Protein AF-A0A0S4JTG1-F1 (afdb_monomer_lite)

Sequence (169 aa):
MLRRAFPLLGKRKQMSGFYVASHPWLAQQGLLKVGFSTDLQRRLRMGNYTTCFTDEWQYEWFHCCRPQEARLLEYTVLAALEKRRIPNRELILIDIKTLRDVVDKAVKLLKLKTTFCNLPQVSSSSQPADATVDPPPKVASVVKKKFELIKEDLAIAVQIILNPTLVQL

Organism: Bodo saltans (NCBI:txid75058)

Structure (mmCIF, N/CA/C/O backbone):
data_AF-A0A0S4JTG1-F1
#
_entry.id   AF-A0A0S4JTG1-F1
#
loop_
_atom_site.group_PDB
_atom_site.id
_atom_site.type_symbol
_atom_site.label_atom_id
_atom_site.label_alt_id
_atom_site.label_comp_id
_atom_site.label_asym_id
_atom_site.label_entity_id
_atom_site.label_seq_id
_atom_site.pdbx_PDB_ins_code
_atom_site.Cartn_x
_atom_site.Cartn_y
_atom_site.Cartn_z
_atom_site.occupancy
_atom_site.B_iso_or_equiv
_atom_site.auth_seq_id
_atom_site.auth_comp_id
_atom_site.auth_asym_id
_atom_site.auth_atom_id
_atom_site.pdbx_PDB_model_num
ATOM 1 N N . MET A 1 1 ? 36.282 11.181 -35.129 1.00 38.59 1 MET A N 1
ATOM 2 C CA . MET A 1 1 ? 35.393 10.112 -34.618 1.00 38.59 1 MET A CA 1
ATOM 3 C C . MET A 1 1 ? 35.711 9.857 -33.148 1.00 38.59 1 MET A C 1
ATOM 5 O O . MET A 1 1 ? 36.665 9.154 -32.848 1.00 38.59 1 MET A O 1
ATOM 9 N N . LEU A 1 2 ? 34.974 10.481 -32.226 1.00 31.47 2 LEU A N 1
ATOM 10 C CA . LEU A 1 2 ? 35.167 10.299 -30.782 1.00 31.47 2 LEU A CA 1
ATOM 11 C C . LEU A 1 2 ? 34.360 9.085 -30.304 1.00 31.47 2 LEU A C 1
ATOM 13 O O . LEU A 1 2 ? 33.140 9.157 -30.173 1.00 31.47 2 LEU A O 1
ATOM 17 N N . ARG A 1 3 ? 35.046 7.968 -30.032 1.00 37.75 3 ARG A N 1
ATOM 18 C CA . ARG A 1 3 ? 34.491 6.863 -29.240 1.00 37.75 3 ARG A CA 1
ATOM 19 C C . ARG A 1 3 ? 34.335 7.364 -27.803 1.00 37.75 3 ARG A C 1
ATOM 21 O O . ARG A 1 3 ? 35.317 7.466 -27.074 1.00 37.75 3 ARG A O 1
ATOM 28 N N . ARG A 1 4 ? 33.113 7.724 -27.406 1.00 33.19 4 ARG A N 1
ATOM 29 C CA . ARG A 1 4 ? 32.791 8.005 -26.002 1.00 33.19 4 ARG A CA 1
ATOM 30 C C . ARG A 1 4 ? 32.916 6.701 -25.217 1.00 33.19 4 ARG A C 1
ATOM 32 O O . ARG A 1 4 ? 32.124 5.782 -25.404 1.00 33.19 4 ARG A O 1
ATOM 39 N N . ALA A 1 5 ? 33.939 6.632 -24.371 1.00 36.06 5 ALA A N 1
ATOM 40 C CA . ALA A 1 5 ? 34.069 5.611 -23.350 1.00 36.06 5 ALA A CA 1
ATOM 41 C C . ALA A 1 5 ? 32.827 5.657 -22.448 1.00 36.06 5 ALA A C 1
ATOM 43 O O . ALA A 1 5 ? 32.524 6.693 -21.854 1.00 36.06 5 ALA A O 1
ATOM 44 N N . PHE A 1 6 ? 32.093 4.547 -22.375 1.00 32.72 6 PHE A N 1
ATOM 45 C CA . PHE A 1 6 ? 31.082 4.356 -21.345 1.00 32.72 6 PHE A CA 1
ATOM 46 C C . PHE A 1 6 ? 31.809 4.264 -20.000 1.00 32.72 6 PHE A C 1
ATOM 48 O O . PHE A 1 6 ? 32.661 3.385 -19.844 1.00 32.72 6 PHE A O 1
ATOM 55 N N . PRO A 1 7 ? 31.520 5.144 -19.027 1.00 35.28 7 PRO A N 1
ATOM 56 C CA . PRO A 1 7 ? 32.056 4.965 -17.694 1.00 35.28 7 PRO A CA 1
ATOM 57 C C . PRO A 1 7 ? 31.485 3.660 -17.137 1.00 35.28 7 PRO A C 1
ATOM 59 O O . PRO A 1 7 ? 30.274 3.430 -17.176 1.00 35.28 7 PRO A O 1
ATOM 62 N N . LEU A 1 8 ? 32.378 2.804 -16.637 1.00 41.62 8 LEU A N 1
ATOM 63 C CA . LEU A 1 8 ? 32.067 1.653 -15.795 1.00 41.62 8 LEU A CA 1
ATOM 64 C C . LEU A 1 8 ? 31.305 2.158 -14.557 1.00 41.62 8 LEU A C 1
ATOM 66 O O . LEU A 1 8 ? 31.891 2.477 -13.526 1.00 41.62 8 LEU A O 1
ATOM 70 N N . LEU A 1 9 ? 29.988 2.310 -14.692 1.00 41.69 9 LEU A N 1
ATOM 71 C CA . LEU A 1 9 ? 29.099 2.749 -13.627 1.00 41.69 9 LEU A CA 1
ATOM 72 C C . LEU A 1 9 ? 29.003 1.631 -12.592 1.00 41.69 9 LEU A C 1
ATOM 74 O O . LEU A 1 9 ? 28.503 0.537 -12.863 1.00 41.69 9 LEU A O 1
ATOM 78 N N . GLY A 1 10 ? 29.536 1.934 -11.410 1.00 35.62 10 GLY A N 1
ATOM 79 C CA . GLY A 1 10 ? 29.558 1.064 -10.248 1.00 35.62 10 GLY A CA 1
ATOM 80 C C . GLY A 1 10 ? 28.187 0.491 -9.891 1.00 35.62 10 GLY A C 1
ATOM 81 O O . GLY A 1 10 ? 27.146 1.034 -10.252 1.00 35.62 10 GLY A O 1
ATOM 82 N N . LYS A 1 11 ? 28.236 -0.645 -9.184 1.00 42.69 11 LYS A N 1
ATOM 83 C CA . LYS A 1 11 ? 27.135 -1.383 -8.537 1.00 42.69 11 LYS A CA 1
ATOM 84 C C . LYS A 1 11 ? 25.799 -0.626 -8.588 1.00 42.69 11 LYS A C 1
ATOM 86 O O . LYS A 1 11 ? 25.609 0.317 -7.820 1.00 42.69 11 LYS A O 1
ATOM 91 N N . ARG A 1 12 ? 24.884 -1.045 -9.479 1.00 48.56 12 ARG A N 1
ATOM 92 C CA . ARG A 1 12 ? 23.502 -0.533 -9.542 1.00 48.56 12 ARG A CA 1
ATOM 93 C C . ARG A 1 12 ? 22.964 -0.442 -8.116 1.00 48.56 12 ARG A C 1
ATOM 95 O O . ARG A 1 12 ? 22.871 -1.460 -7.432 1.00 48.56 12 ARG A O 1
ATOM 102 N N . LYS A 1 13 ? 22.678 0.775 -7.648 1.00 51.34 13 LYS A N 1
ATOM 103 C CA . LYS A 1 13 ? 22.128 1.003 -6.311 1.00 51.34 13 LYS A CA 1
ATOM 104 C C . LYS A 1 13 ? 20.800 0.254 -6.252 1.00 51.34 13 LYS A C 1
ATOM 106 O O . LYS A 1 13 ? 19.866 0.619 -6.955 1.00 51.34 13 LYS A O 1
ATOM 111 N N . GLN A 1 14 ? 20.758 -0.832 -5.488 1.00 57.44 14 GLN A N 1
ATOM 112 C CA . GLN A 1 14 ? 19.572 -1.669 -5.338 1.00 57.44 14 GLN A CA 1
ATOM 113 C C . GLN A 1 14 ? 18.443 -0.791 -4.786 1.00 57.44 14 GLN A C 1
ATOM 115 O O . GLN A 1 14 ? 18.522 -0.297 -3.658 1.00 57.44 14 GLN A O 1
ATOM 120 N N . MET A 1 15 ? 17.434 -0.514 -5.610 1.00 71.38 15 MET A N 1
ATOM 121 C CA . MET A 1 15 ? 16.330 0.358 -5.230 1.00 71.38 15 MET A CA 1
ATOM 122 C C . MET A 1 15 ? 15.251 -0.494 -4.583 1.00 71.38 15 MET A C 1
ATOM 124 O O . MET A 1 15 ? 14.411 -1.073 -5.264 1.00 71.38 15 MET A O 1
ATOM 128 N N . SER A 1 16 ? 15.288 -0.562 -3.254 1.00 86.19 16 SER A N 1
ATOM 129 C CA . SER A 1 16 ? 14.206 -1.172 -2.487 1.00 86.19 16 SER A CA 1
ATOM 130 C C . SER A 1 16 ? 13.030 -0.217 -2.348 1.00 86.19 16 SER A C 1
ATOM 132 O O . SER A 1 16 ? 13.219 0.998 -2.265 1.00 86.19 16 SER A O 1
ATOM 134 N N . GLY A 1 17 ? 11.815 -0.746 -2.320 1.00 90.50 17 GLY A N 1
ATOM 135 C CA . GLY A 1 17 ? 10.629 0.082 -2.156 1.00 90.50 17 GLY A CA 1
ATOM 136 C C . GLY A 1 17 ? 9.332 -0.702 -2.162 1.00 90.50 17 GLY A C 1
ATOM 137 O O . GLY A 1 17 ? 9.285 -1.880 -2.526 1.00 90.50 17 GLY A O 1
ATOM 138 N N . PHE A 1 18 ? 8.304 -0.020 -1.684 1.00 92.75 18 PHE A N 1
ATOM 139 C CA . PHE A 1 18 ? 6.918 -0.451 -1.720 1.00 92.75 18 PHE A CA 1
ATOM 140 C C . PHE A 1 18 ? 6.284 0.053 -3.018 1.00 92.75 18 PHE A C 1
ATOM 142 O O . PHE A 1 18 ? 6.578 1.166 -3.454 1.00 92.75 18 PHE A O 1
ATOM 149 N N . TYR A 1 19 ? 5.433 -0.755 -3.639 1.00 91.69 19 TYR A N 1
ATOM 150 C CA . TYR A 1 19 ? 4.708 -0.386 -4.843 1.00 91.69 19 TYR A CA 1
ATOM 151 C C . TYR A 1 19 ? 3.207 -0.544 -4.678 1.00 91.69 19 TYR A C 1
ATOM 153 O O . TYR A 1 19 ? 2.733 -1.487 -4.043 1.00 91.69 19 TYR A O 1
ATOM 161 N N . VAL A 1 20 ? 2.482 0.349 -5.343 1.00 91.81 20 VAL A N 1
ATOM 162 C CA . VAL A 1 20 ? 1.078 0.164 -5.698 1.00 91.81 20 VAL A CA 1
ATOM 163 C C . VAL A 1 20 ? 1.020 -0.058 -7.200 1.00 91.81 20 VAL A C 1
ATOM 165 O O . VAL A 1 20 ? 1.618 0.692 -7.966 1.00 91.81 20 VAL A O 1
ATOM 168 N N . ALA A 1 21 ? 0.340 -1.117 -7.610 1.00 89.88 21 ALA A N 1
ATOM 169 C CA . ALA A 1 21 ? 0.166 -1.499 -8.995 1.00 89.88 21 ALA A CA 1
ATOM 170 C C . ALA A 1 21 ? -1.326 -1.511 -9.339 1.00 89.88 21 ALA A C 1
ATOM 172 O O . ALA A 1 21 ? -2.135 -2.133 -8.640 1.00 89.88 21 ALA A O 1
ATOM 173 N N . SER A 1 22 ? -1.677 -0.843 -10.432 1.00 89.06 22 SER A N 1
ATOM 174 C CA . SER A 1 22 ? -3.025 -0.820 -10.990 1.00 89.06 22 SER A CA 1
ATOM 175 C C . SER A 1 22 ? -3.011 -1.341 -12.426 1.00 89.06 22 SER A C 1
ATOM 177 O O . SER A 1 22 ? -2.017 -1.237 -13.141 1.00 89.06 22 SER A O 1
ATOM 179 N N . HIS A 1 23 ? -4.129 -1.931 -12.835 1.00 87.81 23 HIS A N 1
ATOM 180 C CA . HIS A 1 23 ? -4.394 -2.357 -14.207 1.00 87.81 23 HIS A CA 1
ATOM 181 C C . HIS A 1 23 ? -5.885 -2.156 -14.484 1.00 87.81 23 HIS A C 1
ATOM 183 O O . HIS A 1 23 ? -6.674 -2.358 -13.552 1.00 87.81 23 HIS A O 1
ATOM 189 N N . PRO A 1 24 ? -6.303 -1.825 -15.720 1.00 87.88 24 PRO A N 1
ATOM 190 C CA . PRO A 1 24 ? -7.707 -1.577 -16.052 1.00 87.88 24 PRO A CA 1
ATOM 191 C C . PRO A 1 24 ? -8.691 -2.629 -15.508 1.00 87.88 24 PRO A C 1
ATOM 193 O O . PRO A 1 24 ? -9.658 -2.272 -14.842 1.00 87.88 24 PRO A O 1
ATOM 196 N N 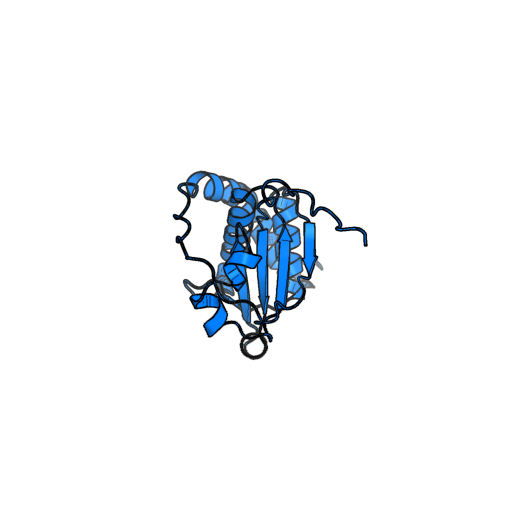. TRP A 1 25 ? -8.405 -3.924 -15.680 1.00 87.19 25 TRP A N 1
ATOM 197 C CA . TRP A 1 25 ? -9.256 -5.011 -15.152 1.00 87.19 25 TRP A CA 1
ATOM 198 C C . TRP A 1 25 ? -9.414 -5.040 -13.619 1.00 87.19 25 TRP A C 1
ATOM 200 O O . TRP A 1 25 ? -10.466 -5.427 -13.124 1.00 87.19 25 TRP A O 1
ATOM 210 N N . LEU A 1 26 ? -8.394 -4.629 -12.855 1.00 88.44 26 LEU A N 1
ATOM 211 C CA . LEU A 1 26 ? -8.441 -4.579 -11.392 1.00 88.44 26 LEU A CA 1
ATOM 212 C C . LEU A 1 26 ? -9.169 -3.315 -10.955 1.00 88.44 26 LEU A C 1
ATOM 214 O O . LEU A 1 26 ? -10.000 -3.368 -10.053 1.00 88.44 26 LEU A O 1
ATOM 218 N N . ALA A 1 27 ? -8.913 -2.201 -11.644 1.00 87.25 2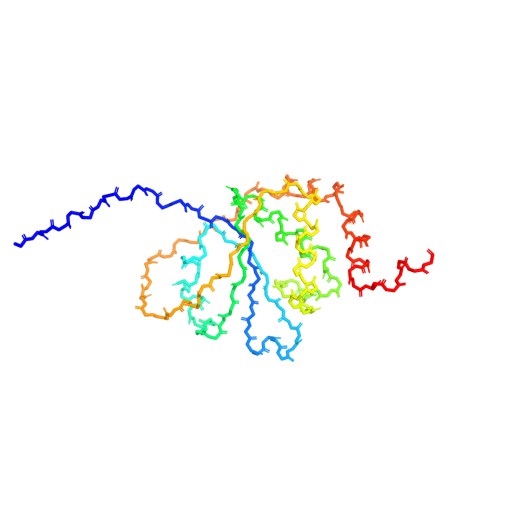7 ALA A N 1
ATOM 219 C CA . ALA A 1 27 ? -9.586 -0.936 -11.400 1.00 87.25 27 ALA A CA 1
ATOM 220 C C . ALA A 1 27 ? -11.106 -1.048 -11.611 1.00 87.25 27 ALA A C 1
ATOM 222 O O . ALA A 1 27 ? -11.863 -0.508 -10.809 1.00 87.25 27 ALA A O 1
ATOM 223 N N . GLN A 1 28 ? -11.563 -1.817 -12.609 1.00 88.38 28 GLN A N 1
ATOM 224 C CA . GLN A 1 28 ? -12.989 -2.131 -12.809 1.00 88.38 28 GLN A CA 1
ATOM 225 C C . GLN A 1 28 ? -13.626 -2.850 -11.610 1.00 88.38 28 GLN A C 1
ATOM 227 O O . GLN A 1 28 ? -14.823 -2.719 -11.379 1.00 88.38 28 GL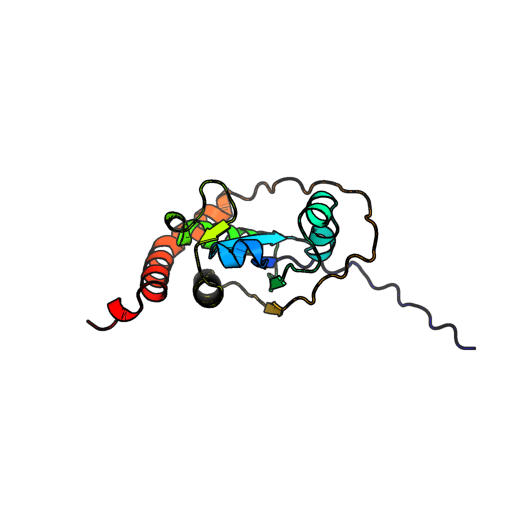N A O 1
ATOM 232 N N . GLN A 1 29 ? -12.829 -3.587 -10.836 1.00 90.94 29 GLN A N 1
ATOM 233 C CA . GLN A 1 29 ? -13.255 -4.267 -9.611 1.00 90.94 29 GLN A CA 1
ATOM 234 C C . GLN A 1 29 ? -12.990 -3.424 -8.350 1.00 90.94 29 GLN A C 1
ATOM 236 O O . GLN A 1 29 ? -13.184 -3.909 -7.239 1.00 90.94 29 GLN A O 1
ATOM 241 N N . GLY A 1 30 ? -12.499 -2.186 -8.494 1.00 92.19 30 GLY A N 1
ATOM 242 C CA . GLY A 1 30 ? -12.081 -1.338 -7.373 1.00 92.19 30 GLY A CA 1
ATOM 243 C C . GLY A 1 30 ? -10.867 -1.877 -6.607 1.00 92.19 30 GLY A C 1
ATOM 244 O O . GLY A 1 30 ? -10.692 -1.557 -5.432 1.00 92.19 30 GLY A O 1
ATOM 245 N N . LEU A 1 31 ? -10.058 -2.734 -7.236 1.00 94.06 31 LEU A N 1
ATOM 246 C CA . LEU A 1 31 ? -8.920 -3.402 -6.615 1.00 94.06 31 LEU A CA 1
ATOM 247 C C . LEU A 1 31 ? -7.595 -2.748 -7.002 1.00 94.06 31 LEU A C 1
ATOM 249 O O . LEU A 1 31 ? -7.357 -2.392 -8.156 1.00 94.06 31 LEU A O 1
ATOM 253 N N . LEU A 1 32 ? -6.683 -2.704 -6.036 1.00 94.06 32 LEU A N 1
ATOM 254 C CA . LEU A 1 32 ? -5.283 -2.345 -6.232 1.00 94.06 32 LEU A CA 1
ATOM 255 C C . LEU A 1 32 ? -4.379 -3.460 -5.724 1.00 94.06 32 LEU A C 1
ATOM 257 O O . LEU A 1 32 ? -4.646 -4.071 -4.685 1.00 94.06 32 LEU A O 1
ATOM 261 N N . LYS A 1 33 ? -3.288 -3.714 -6.451 1.00 93.19 33 LYS A N 1
ATOM 262 C CA . LYS A 1 33 ? -2.222 -4.601 -5.993 1.00 93.19 33 LYS A CA 1
ATOM 263 C C . LYS A 1 33 ? -1.189 -3.791 -5.230 1.00 93.19 33 LYS A C 1
ATOM 265 O O . LYS A 1 33 ? -0.779 -2.728 -5.678 1.00 93.19 33 LYS A O 1
ATOM 270 N N . VAL A 1 34 ? -0.710 -4.327 -4.119 1.00 93.50 34 VAL A N 1
ATOM 271 C CA . VAL A 1 34 ? 0.448 -3.772 -3.414 1.00 93.50 34 VAL A CA 1
ATOM 272 C C . VAL A 1 34 ? 1.581 -4.785 -3.363 1.00 93.50 34 VAL A C 1
ATOM 274 O O . VAL A 1 34 ? 1.380 -5.976 -3.609 1.00 93.50 34 VAL A O 1
ATOM 277 N N . GLY A 1 35 ? 2.783 -4.317 -3.060 1.00 91.56 35 GLY A N 1
ATOM 278 C CA . GLY A 1 35 ? 3.868 -5.200 -2.666 1.00 91.56 35 GLY A CA 1
ATOM 279 C C . GLY A 1 35 ? 5.161 -4.452 -2.378 1.00 91.56 35 GLY A C 1
ATOM 280 O O . GLY A 1 35 ? 5.199 -3.227 -2.427 1.00 91.56 35 GLY A O 1
ATOM 281 N N . PHE A 1 36 ? 6.252 -5.171 -2.131 1.00 90.69 36 PHE A N 1
ATOM 282 C CA . PHE A 1 36 ? 7.598 -4.586 -2.127 1.00 90.69 36 PHE A CA 1
ATOM 283 C C . PHE A 1 36 ? 8.537 -5.285 -3.111 1.00 90.69 36 PHE A C 1
ATOM 285 O O . PHE A 1 36 ? 8.344 -6.450 -3.452 1.00 90.69 36 PHE A O 1
ATOM 292 N N . SER A 1 37 ? 9.582 -4.593 -3.562 1.00 87.56 37 SER A N 1
ATOM 293 C CA . SER A 1 37 ? 10.696 -5.197 -4.304 1.00 87.56 37 SER A CA 1
ATOM 294 C C . SER A 1 37 ? 12.028 -4.590 -3.869 1.00 87.56 37 SER A C 1
ATOM 296 O O . SER A 1 37 ? 12.075 -3.442 -3.432 1.00 87.56 37 SER A O 1
ATOM 298 N N . THR A 1 38 ? 13.111 -5.355 -3.986 1.00 85.69 38 THR A N 1
ATOM 299 C CA . THR A 1 38 ? 14.506 -4.887 -3.852 1.00 85.69 38 THR A CA 1
ATOM 300 C C . THR A 1 38 ? 15.070 -4.378 -5.181 1.00 85.69 38 THR A C 1
ATOM 302 O O . THR A 1 38 ? 16.029 -3.607 -5.189 1.00 85.69 38 THR A O 1
ATOM 305 N N . ASP A 1 39 ? 14.461 -4.800 -6.291 1.00 79.38 39 ASP A N 1
ATOM 306 C CA . ASP A 1 39 ? 14.747 -4.375 -7.658 1.00 79.38 39 ASP A CA 1
ATOM 307 C C . ASP A 1 39 ? 13.447 -4.466 -8.470 1.00 79.38 39 ASP A C 1
ATOM 309 O O . ASP A 1 39 ? 13.051 -5.536 -8.944 1.00 79.38 39 ASP A O 1
ATOM 313 N N . LEU A 1 40 ? 12.710 -3.355 -8.564 1.00 74.00 40 LEU A N 1
ATOM 314 C CA . LEU A 1 40 ? 11.438 -3.356 -9.286 1.00 74.00 40 LEU A CA 1
ATOM 315 C C . LEU A 1 40 ? 11.641 -3.609 -10.781 1.00 74.00 40 LEU A C 1
ATOM 317 O O . LEU A 1 40 ? 10.897 -4.389 -11.358 1.00 74.00 40 LEU A O 1
ATOM 321 N N . GLN A 1 41 ? 12.672 -3.034 -11.403 1.00 73.75 41 GLN A N 1
ATOM 322 C CA . GLN A 1 41 ? 12.907 -3.247 -12.831 1.00 73.75 41 GLN A CA 1
ATOM 323 C C . GLN A 1 41 ? 13.194 -4.712 -13.156 1.00 73.75 41 GLN A C 1
ATOM 325 O O . GLN A 1 41 ? 12.699 -5.228 -14.155 1.00 73.75 41 GLN A O 1
ATOM 330 N N . ARG A 1 42 ? 13.989 -5.400 -12.328 1.00 75.88 42 ARG A N 1
ATOM 331 C CA . ARG A 1 42 ? 14.188 -6.845 -12.474 1.00 75.88 42 ARG A CA 1
ATOM 332 C C . ARG A 1 42 ? 12.875 -7.587 -12.270 1.00 75.88 42 ARG A C 1
ATOM 334 O O . ARG A 1 42 ? 12.564 -8.432 -13.097 1.00 75.88 42 ARG A O 1
ATOM 341 N N . ARG A 1 43 ? 12.098 -7.244 -11.236 1.00 73.44 43 ARG A N 1
ATOM 342 C CA . ARG A 1 43 ? 10.809 -7.890 -10.944 1.00 73.44 43 ARG A CA 1
ATOM 343 C C . ARG A 1 43 ? 9.815 -7.765 -12.100 1.00 73.44 43 ARG A C 1
ATOM 345 O O . ARG A 1 43 ? 9.191 -8.757 -12.442 1.00 73.44 43 ARG A O 1
ATOM 352 N N . LEU A 1 44 ? 9.741 -6.602 -12.748 1.00 70.00 44 LEU A N 1
ATOM 353 C CA . LEU A 1 44 ? 8.889 -6.373 -13.922 1.00 70.00 44 LEU A CA 1
ATOM 354 C C . LEU A 1 44 ? 9.342 -7.154 -15.166 1.00 70.00 44 LEU A C 1
ATOM 356 O O . LEU A 1 44 ? 8.526 -7.443 -16.031 1.00 70.00 44 LEU A O 1
ATOM 360 N N . ARG A 1 45 ? 10.621 -7.542 -15.243 1.00 69.06 45 ARG A N 1
ATOM 361 C CA . ARG A 1 45 ? 11.176 -8.369 -16.329 1.00 69.06 45 ARG A CA 1
ATOM 362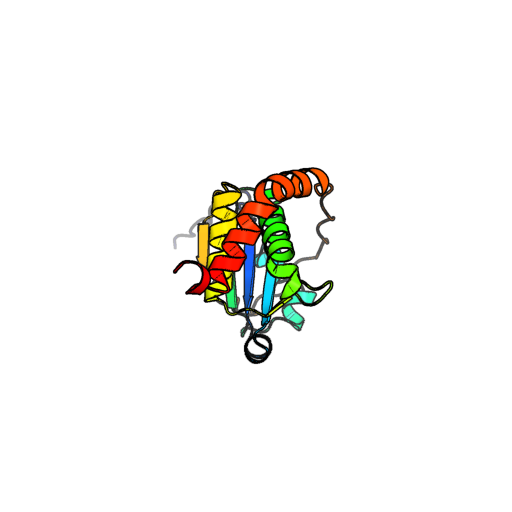 C C . ARG A 1 45 ? 11.153 -9.876 -16.040 1.00 69.06 45 ARG A C 1
ATOM 364 O O . ARG A 1 45 ? 11.596 -10.654 -16.881 1.00 69.06 45 ARG A O 1
ATOM 371 N N . MET A 1 46 ? 10.697 -10.314 -14.863 1.00 67.62 46 MET A N 1
ATOM 372 C CA . MET A 1 46 ? 10.602 -11.746 -14.554 1.00 67.62 46 MET A CA 1
ATOM 373 C C . MET A 1 46 ? 9.469 -12.386 -15.367 1.00 67.62 46 MET A C 1
ATOM 375 O O . MET A 1 46 ? 8.403 -11.798 -15.493 1.00 67.62 46 MET A O 1
ATOM 379 N N . GLY A 1 47 ? 9.667 -13.604 -15.885 1.00 51.44 47 GLY A N 1
ATOM 380 C CA . GLY A 1 47 ? 8.715 -14.269 -16.796 1.00 51.44 47 GLY A CA 1
ATOM 381 C C . GLY A 1 47 ? 7.298 -14.487 -16.236 1.00 51.44 47 GLY A C 1
ATOM 382 O O . GLY A 1 47 ? 6.313 -14.477 -16.971 1.00 51.44 47 GLY A O 1
ATOM 383 N N . ASN A 1 48 ? 7.176 -14.637 -14.917 1.00 56.69 48 ASN A N 1
ATOM 384 C CA . ASN A 1 48 ? 5.889 -14.698 -14.214 1.00 56.69 48 ASN A CA 1
ATOM 385 C C . ASN A 1 48 ? 5.206 -13.324 -14.077 1.00 56.69 48 ASN A C 1
ATOM 387 O O . ASN A 1 48 ? 4.006 -13.265 -13.819 1.00 56.69 48 ASN A O 1
ATOM 391 N N . TYR A 1 49 ? 5.960 -12.233 -14.234 1.00 56.91 49 TYR A N 1
ATOM 392 C CA . TYR A 1 49 ? 5.429 -10.882 -14.362 1.00 56.91 49 TYR A CA 1
ATOM 393 C C . TYR A 1 49 ? 5.157 -10.544 -15.836 1.00 56.91 49 TYR A C 1
ATOM 395 O O . TYR A 1 49 ? 4.077 -10.093 -16.161 1.00 56.91 49 TYR A O 1
ATOM 403 N N . THR A 1 50 ? 6.023 -10.855 -16.790 1.00 52.59 50 THR A N 1
ATOM 404 C CA . THR A 1 50 ? 5.771 -10.471 -18.196 1.00 52.59 50 THR A CA 1
ATOM 405 C C . THR A 1 50 ? 4.580 -11.185 -18.856 1.00 52.59 50 THR A C 1
ATOM 407 O O . THR A 1 50 ? 4.049 -10.689 -19.843 1.00 52.59 50 THR A O 1
ATOM 410 N N . THR A 1 51 ? 4.121 -12.322 -18.320 1.00 52.53 51 THR A N 1
ATOM 411 C CA . THR A 1 51 ? 2.932 -13.049 -18.821 1.00 52.53 51 THR A CA 1
ATOM 412 C C . THR A 1 51 ? 1.602 -12.540 -18.254 1.00 52.53 51 THR A C 1
ATOM 414 O O . THR A 1 51 ? 0.575 -12.659 -18.916 1.00 52.53 51 THR A O 1
ATOM 417 N N . CYS A 1 52 ? 1.612 -11.949 -17.055 1.00 52.31 52 CYS A N 1
ATOM 418 C CA . CYS A 1 52 ? 0.423 -11.396 -16.390 1.00 52.31 52 CYS A CA 1
ATOM 419 C C . CYS A 1 52 ? 0.414 -9.858 -16.361 1.00 52.31 52 CYS A C 1
ATOM 421 O O . CYS A 1 52 ? -0.580 -9.252 -15.953 1.00 52.31 52 CYS A O 1
ATOM 423 N N . PHE A 1 53 ? 1.529 -9.231 -16.742 1.00 60.03 53 PHE A N 1
ATOM 424 C CA . PHE A 1 53 ? 1.743 -7.798 -16.660 1.00 60.03 53 PHE A CA 1
ATOM 425 C C . PHE A 1 53 ? 2.051 -7.210 -18.036 1.00 60.03 53 PHE A C 1
ATOM 427 O O . PHE A 1 53 ? 3.204 -7.053 -18.426 1.00 60.03 53 PHE A O 1
ATOM 434 N N . THR A 1 54 ? 0.971 -6.930 -18.768 1.00 63.81 54 THR A N 1
ATOM 435 C CA . THR A 1 54 ? 0.949 -6.175 -20.027 1.00 63.81 54 THR A CA 1
ATOM 436 C C . THR A 1 54 ? 1.432 -4.733 -19.815 1.00 63.81 54 THR A C 1
ATOM 438 O O . THR A 1 54 ? 1.512 -4.241 -18.686 1.00 63.81 54 THR A O 1
ATOM 441 N N . ASP A 1 55 ? 1.684 -4.012 -20.908 1.00 68.75 55 ASP A N 1
ATOM 442 C CA . ASP A 1 55 ? 2.078 -2.594 -20.877 1.00 68.75 55 ASP A CA 1
ATOM 443 C C . ASP A 1 55 ? 1.005 -1.679 -20.222 1.00 68.75 55 ASP A C 1
ATOM 445 O O . ASP A 1 55 ? 1.259 -0.510 -19.933 1.00 68.75 55 ASP A O 1
ATOM 449 N N . GLU A 1 56 ? -0.196 -2.201 -19.942 1.00 77.50 56 GLU A N 1
ATOM 450 C CA . GLU A 1 56 ? -1.309 -1.482 -19.309 1.00 77.50 56 GLU A CA 1
ATOM 451 C C . GLU A 1 56 ? -1.153 -1.307 -17.788 1.00 77.50 56 GLU A C 1
ATOM 453 O O . GLU A 1 56 ? -1.908 -0.546 -17.174 1.00 77.50 56 GLU A O 1
ATOM 458 N N . TRP A 1 57 ? -0.192 -1.989 -17.156 1.00 81.38 57 TRP A N 1
ATOM 459 C CA . TRP A 1 57 ? 0.062 -1.804 -15.729 1.00 81.38 57 TRP A CA 1
ATOM 460 C C . TRP A 1 57 ? 0.679 -0.438 -15.430 1.00 81.38 57 TRP A C 1
ATOM 462 O O . TRP A 1 57 ? 1.617 0.016 -16.088 1.00 81.38 57 TRP A O 1
ATOM 472 N N . GLN A 1 58 ? 0.190 0.191 -14.367 1.00 84.06 58 GLN A N 1
ATOM 473 C CA . GLN A 1 58 ? 0.726 1.439 -13.835 1.00 84.06 58 GLN A CA 1
ATOM 474 C C . GLN A 1 58 ? 1.274 1.196 -12.432 1.00 84.06 58 GLN A C 1
ATOM 476 O O . GLN A 1 58 ? 0.690 0.443 -11.648 1.00 84.06 58 GLN A O 1
ATOM 481 N N . TYR A 1 59 ? 2.405 1.832 -12.120 1.00 84.50 59 TYR A N 1
ATOM 482 C CA . TYR A 1 59 ? 3.115 1.631 -10.861 1.00 84.50 59 TYR A CA 1
ATOM 483 C C . TYR A 1 59 ? 3.430 2.949 -10.170 1.00 84.50 59 TYR A C 1
ATOM 485 O O . TYR A 1 59 ? 4.084 3.836 -10.722 1.00 84.50 59 TYR A O 1
ATOM 493 N N . GLU A 1 60 ? 3.058 3.004 -8.901 1.00 89.06 60 GLU A N 1
ATOM 494 C CA . GLU A 1 60 ? 3.496 4.024 -7.966 1.00 89.06 60 GLU A CA 1
ATOM 495 C C . GLU A 1 60 ? 4.521 3.435 -7.018 1.00 89.06 60 GLU A C 1
ATOM 497 O O . GLU A 1 60 ? 4.277 2.404 -6.390 1.00 89.06 60 GLU A O 1
ATOM 502 N N . TRP A 1 61 ? 5.677 4.084 -6.921 1.00 88.31 61 TRP A N 1
ATOM 503 C CA . TRP A 1 61 ? 6.817 3.567 -6.185 1.00 88.31 61 TRP A CA 1
ATOM 504 C C . TRP A 1 61 ? 7.180 4.461 -5.010 1.00 88.31 61 TRP A C 1
ATOM 506 O O . TRP A 1 61 ? 7.490 5.639 -5.167 1.00 88.31 61 TRP A O 1
ATOM 516 N N . PHE A 1 62 ? 7.225 3.863 -3.827 1.00 89.56 62 PHE A N 1
ATOM 517 C CA . PHE A 1 62 ? 7.705 4.473 -2.599 1.00 89.56 62 PHE A CA 1
ATOM 518 C C . PHE A 1 62 ? 9.082 3.891 -2.309 1.00 89.56 62 PHE A C 1
ATOM 520 O O . PHE A 1 62 ? 9.222 2.817 -1.716 1.00 89.56 62 PHE A O 1
ATOM 527 N N . HIS A 1 63 ? 10.121 4.586 -2.768 1.00 89.38 63 HIS A N 1
ATOM 528 C CA . HIS A 1 63 ? 11.496 4.168 -2.545 1.00 89.38 63 HIS A CA 1
ATOM 529 C C . HIS A 1 63 ? 11.817 4.207 -1.053 1.00 89.38 63 HIS A C 1
ATOM 531 O O . HIS A 1 63 ? 11.613 5.235 -0.415 1.00 89.38 63 HIS A O 1
ATOM 537 N N . CYS A 1 64 ? 12.359 3.117 -0.513 1.00 86.94 64 CYS A N 1
ATOM 538 C CA . CYS A 1 64 ? 12.840 3.031 0.861 1.00 86.94 64 CYS A CA 1
ATOM 539 C C . CYS A 1 64 ? 14.362 2.879 0.876 1.00 86.94 64 CYS A C 1
ATOM 541 O O . CYS A 1 64 ? 14.950 2.241 -0.001 1.00 86.94 64 CYS A O 1
ATOM 543 N N . CYS A 1 65 ? 15.010 3.403 1.917 1.00 85.06 65 CYS A N 1
ATOM 544 C CA . CYS A 1 65 ? 16.458 3.285 2.061 1.00 85.06 65 CYS A CA 1
ATOM 545 C C . CYS A 1 65 ? 16.906 1.830 2.257 1.00 85.06 65 CYS A C 1
ATOM 547 O O . CYS A 1 65 ? 18.026 1.483 1.878 1.00 85.06 65 CYS A O 1
ATOM 549 N N . ARG A 1 66 ? 16.062 0.989 2.871 1.00 85.25 66 ARG A N 1
ATOM 550 C CA . ARG A 1 66 ? 16.384 -0.411 3.180 1.00 85.25 66 ARG A CA 1
ATOM 551 C C . ARG A 1 66 ? 15.270 -1.377 2.746 1.00 85.25 66 ARG A C 1
ATOM 553 O O . ARG A 1 66 ? 14.094 -1.062 2.934 1.00 85.25 66 ARG A O 1
ATOM 560 N N . PRO A 1 67 ? 15.600 -2.598 2.275 1.00 86.88 67 PRO A N 1
ATOM 561 C CA . PRO A 1 67 ? 14.615 -3.644 1.973 1.00 86.88 67 PRO A CA 1
ATOM 562 C C . PRO A 1 67 ? 13.637 -3.927 3.118 1.00 86.88 67 PRO A C 1
ATOM 564 O O . PRO A 1 67 ? 12.452 -4.167 2.903 1.00 86.88 67 PRO A O 1
ATOM 567 N N . GLN A 1 68 ? 14.134 -3.890 4.356 1.00 88.12 68 GLN A N 1
ATOM 568 C CA . GLN A 1 68 ? 13.340 -4.168 5.550 1.00 88.12 68 GLN A CA 1
ATOM 569 C C . GLN A 1 68 ? 12.286 -3.087 5.807 1.00 88.12 68 GLN A C 1
ATOM 571 O O . GLN A 1 68 ? 11.236 -3.398 6.356 1.00 88.12 68 GLN A O 1
ATOM 576 N N . GLU A 1 69 ? 12.551 -1.841 5.412 1.00 90.06 69 GLU A N 1
ATOM 577 C CA . GLU A 1 69 ? 11.595 -0.735 5.527 1.00 90.06 69 GLU A CA 1
ATOM 578 C C . GLU A 1 69 ? 10.476 -0.880 4.497 1.00 90.06 69 GLU A C 1
ATOM 580 O O . GLU A 1 69 ? 9.312 -0.736 4.851 1.00 90.06 69 GLU A O 1
ATOM 585 N N . ALA A 1 70 ? 10.817 -1.262 3.262 1.00 91.25 70 ALA A N 1
ATOM 586 C CA . ALA A 1 70 ? 9.836 -1.539 2.215 1.00 91.25 70 ALA A CA 1
ATOM 587 C C . ALA A 1 70 ? 8.911 -2.707 2.592 1.00 91.25 70 ALA A C 1
ATOM 589 O O . ALA A 1 70 ? 7.692 -2.610 2.468 1.00 91.25 70 ALA A O 1
ATOM 590 N N . ARG A 1 71 ? 9.486 -3.790 3.133 1.00 90.56 71 ARG A N 1
ATOM 591 C CA . ARG A 1 71 ? 8.720 -4.936 3.642 1.00 90.56 71 ARG A CA 1
ATOM 592 C C . ARG A 1 71 ? 7.871 -4.580 4.863 1.00 90.56 71 ARG A C 1
ATOM 594 O O . ARG A 1 71 ? 6.762 -5.083 5.004 1.00 90.56 71 ARG A O 1
ATOM 601 N N . LEU A 1 72 ? 8.392 -3.743 5.763 1.00 91.81 72 LEU A N 1
ATOM 602 C CA . LEU A 1 72 ? 7.628 -3.248 6.907 1.00 91.81 72 LEU A CA 1
ATOM 603 C C . LEU A 1 72 ? 6.427 -2.430 6.432 1.00 91.81 72 LEU A C 1
ATOM 605 O O . LEU A 1 72 ? 5.326 -2.680 6.900 1.00 91.81 72 LEU A O 1
ATOM 609 N N . LEU A 1 73 ? 6.622 -1.528 5.469 1.00 93.94 73 LEU A N 1
ATOM 610 C CA . LEU A 1 73 ? 5.547 -0.718 4.903 1.00 93.94 73 LEU A CA 1
ATOM 611 C C . LEU A 1 73 ? 4.473 -1.580 4.221 1.00 93.94 73 LEU A C 1
ATOM 613 O O . LEU A 1 73 ? 3.295 -1.398 4.509 1.00 93.94 73 LEU A O 1
ATOM 617 N N . GLU A 1 74 ? 4.864 -2.565 3.403 1.00 94.56 74 GLU A N 1
ATOM 618 C CA . GLU A 1 74 ? 3.930 -3.539 2.813 1.00 94.56 74 GLU A CA 1
ATOM 619 C C . GLU A 1 74 ? 3.108 -4.259 3.892 1.00 94.56 74 GLU A C 1
ATOM 621 O O . GLU A 1 74 ? 1.878 -4.257 3.837 1.00 94.56 74 GLU A O 1
ATOM 626 N N . TYR A 1 75 ? 3.775 -4.838 4.897 1.00 92.31 75 TYR A N 1
ATOM 627 C CA . TYR A 1 75 ? 3.107 -5.542 5.993 1.00 92.31 75 TYR A CA 1
ATOM 628 C C . TYR A 1 75 ? 2.133 -4.628 6.744 1.00 92.31 75 TYR A C 1
ATOM 630 O O . TYR A 1 75 ? 0.999 -5.015 7.013 1.00 92.31 75 TYR A O 1
ATOM 638 N N . THR A 1 76 ? 2.565 -3.406 7.053 1.00 92.19 76 THR A N 1
ATOM 639 C CA . THR A 1 76 ? 1.766 -2.409 7.764 1.00 92.19 76 THR A CA 1
ATOM 640 C C . THR A 1 76 ? 0.514 -2.020 6.982 1.00 92.19 76 THR A C 1
ATOM 642 O O . THR A 1 76 ? -0.569 -2.013 7.560 1.00 92.19 76 THR A O 1
ATOM 645 N N . VAL A 1 77 ? 0.626 -1.757 5.677 1.00 94.56 77 VAL A N 1
ATOM 646 C CA . VAL A 1 77 ? -0.523 -1.415 4.820 1.00 94.56 77 VAL A CA 1
ATOM 647 C C . VAL A 1 77 ? -1.499 -2.589 4.717 1.00 94.56 77 VAL A C 1
ATOM 649 O O . VAL A 1 77 ? -2.703 -2.408 4.888 1.00 94.56 77 VAL A O 1
ATOM 652 N N . LEU A 1 78 ? -0.988 -3.804 4.493 1.00 94.12 78 LEU A N 1
ATOM 653 C CA . LEU A 1 78 ? -1.811 -5.010 4.389 1.00 94.12 78 LEU A CA 1
ATOM 654 C C . LEU A 1 78 ? -2.564 -5.335 5.683 1.00 94.12 78 LEU A C 1
ATOM 656 O O . LEU A 1 78 ? -3.697 -5.808 5.615 1.00 94.12 78 LEU A O 1
ATOM 660 N N . ALA A 1 79 ? -1.939 -5.109 6.839 1.00 89.88 79 ALA A N 1
ATOM 661 C CA . ALA A 1 79 ? -2.568 -5.316 8.137 1.00 89.88 79 ALA A CA 1
ATOM 662 C C . ALA A 1 79 ? -3.596 -4.218 8.450 1.00 89.88 79 ALA A C 1
ATOM 664 O O . ALA A 1 79 ? -4.698 -4.508 8.900 1.00 89.88 79 ALA A O 1
ATOM 665 N N . ALA A 1 80 ? -3.278 -2.956 8.153 1.00 92.25 80 ALA A N 1
ATOM 666 C CA . ALA A 1 80 ? -4.182 -1.837 8.409 1.00 92.25 80 ALA A CA 1
ATOM 667 C C . ALA A 1 80 ? -5.460 -1.884 7.552 1.00 92.25 80 ALA A C 1
ATOM 669 O O . ALA A 1 80 ? -6.511 -1.401 7.968 1.00 92.25 80 ALA A O 1
ATOM 670 N N . LEU A 1 81 ? -5.377 -2.486 6.364 1.00 94.06 81 LEU A N 1
ATOM 671 C CA . LEU A 1 81 ? -6.487 -2.630 5.422 1.00 94.06 81 LEU A CA 1
ATOM 672 C C . LEU A 1 81 ? -7.031 -4.064 5.358 1.00 94.06 81 LEU A C 1
ATOM 674 O O . LEU A 1 81 ? -7.677 -4.421 4.376 1.00 94.06 81 LEU A O 1
ATOM 678 N N . GLU A 1 82 ? -6.823 -4.878 6.397 1.00 93.38 82 GLU A N 1
ATOM 679 C CA . GLU A 1 82 ? -7.232 -6.291 6.430 1.00 93.38 82 GLU A CA 1
ATOM 680 C C . GLU A 1 82 ? -8.712 -6.494 6.063 1.00 93.38 82 GLU A C 1
ATOM 682 O O . GLU A 1 82 ? -9.030 -7.350 5.242 1.00 93.38 82 GLU A O 1
ATOM 687 N N . LYS A 1 83 ? -9.616 -5.641 6.567 1.00 92.94 83 LYS A N 1
ATOM 688 C CA . LYS A 1 83 ? -11.061 -5.710 6.265 1.00 92.94 83 LYS A CA 1
ATOM 689 C C . LYS A 1 83 ? -11.420 -5.426 4.799 1.00 92.94 83 LYS A C 1
ATOM 691 O O . LYS A 1 83 ? -12.517 -5.758 4.369 1.00 92.94 83 LYS A O 1
ATOM 696 N N . ARG A 1 84 ? -10.526 -4.779 4.047 1.00 93.56 84 ARG A N 1
ATOM 697 C CA . ARG A 1 84 ? -10.681 -4.466 2.613 1.00 93.56 84 ARG A CA 1
ATOM 698 C C . ARG A 1 84 ? -9.789 -5.342 1.735 1.00 93.56 84 ARG A C 1
ATOM 700 O O . ARG A 1 84 ? -9.797 -5.206 0.515 1.00 93.56 84 ARG A O 1
ATOM 707 N N . ARG A 1 85 ? -8.981 -6.210 2.338 1.00 94.69 85 ARG A N 1
ATOM 708 C CA . ARG A 1 85 ? -8.000 -7.041 1.655 1.00 94.69 85 ARG A CA 1
ATOM 709 C C . ARG A 1 85 ? -8.651 -8.341 1.196 1.00 94.69 85 ARG A C 1
ATOM 711 O O . ARG A 1 85 ? -9.377 -8.979 1.951 1.00 94.69 85 ARG A O 1
ATOM 718 N N . ILE A 1 86 ? -8.322 -8.788 -0.013 1.00 91.94 86 ILE A N 1
ATOM 719 C CA . ILE A 1 86 ? -8.668 -10.146 -0.442 1.00 91.94 86 ILE A CA 1
ATOM 720 C C . ILE A 1 86 ? -7.840 -11.145 0.390 1.00 91.94 86 ILE A C 1
ATOM 722 O O . ILE A 1 86 ? -6.604 -11.049 0.383 1.00 91.94 86 ILE A O 1
ATOM 726 N N . PRO A 1 87 ? -8.469 -12.109 1.094 1.00 88.25 87 PRO A N 1
ATOM 727 C CA . PRO A 1 87 ? -7.764 -13.025 1.986 1.00 88.25 87 PRO A CA 1
ATOM 728 C C . PRO A 1 87 ? -6.568 -13.705 1.314 1.00 88.25 87 PRO A C 1
ATOM 730 O O . PRO A 1 87 ? -6.669 -14.217 0.199 1.00 88.25 87 PRO A O 1
ATOM 733 N N . ASN A 1 88 ? -5.419 -13.704 1.997 1.00 84.56 88 ASN A N 1
ATOM 734 C CA . ASN A 1 88 ? -4.155 -14.293 1.529 1.00 84.56 88 ASN A CA 1
ATOM 735 C C . ASN A 1 88 ? -3.594 -13.721 0.211 1.00 84.56 88 ASN A C 1
ATOM 737 O O . ASN A 1 88 ? -2.671 -14.294 -0.367 1.00 84.56 88 ASN A O 1
ATOM 741 N N . ARG A 1 89 ? -4.107 -12.585 -0.277 1.00 87.81 89 ARG A N 1
ATOM 742 C CA . ARG A 1 89 ? -3.613 -11.911 -1.488 1.00 87.81 89 ARG A CA 1
ATOM 743 C C . ARG A 1 89 ? -3.059 -10.536 -1.160 1.00 87.81 89 ARG A C 1
ATOM 745 O O . ARG A 1 89 ? -3.377 -9.955 -0.132 1.00 87.81 89 ARG A O 1
ATOM 752 N N . GLU A 1 90 ? -2.229 -9.997 -2.036 1.00 92.25 90 GLU A N 1
ATOM 753 C CA . GLU A 1 90 ? -1.720 -8.622 -1.941 1.00 92.25 90 GLU A CA 1
ATOM 754 C C . GLU A 1 90 ? -2.640 -7.664 -2.725 1.00 92.25 90 GLU A C 1
ATOM 756 O O . GLU A 1 90 ? -2.169 -6.848 -3.513 1.00 92.25 90 GLU A O 1
ATOM 761 N N . LEU A 1 91 ? -3.958 -7.843 -2.579 1.00 93.62 91 LEU A N 1
ATOM 762 C CA . LEU A 1 91 ? -5.006 -7.108 -3.291 1.00 93.62 91 LEU A CA 1
ATOM 763 C C . LEU A 1 91 ? -5.936 -6.436 -2.283 1.00 93.62 91 LEU A C 1
ATOM 765 O O . LEU A 1 91 ? -6.356 -7.081 -1.318 1.00 93.62 91 LEU A O 1
ATOM 769 N N . ILE A 1 92 ? -6.257 -5.166 -2.515 1.00 95.62 92 ILE A N 1
ATOM 770 C CA . ILE A 1 92 ? -7.038 -4.331 -1.599 1.00 95.62 92 ILE A CA 1
ATOM 771 C C . ILE A 1 92 ? -8.164 -3.639 -2.369 1.00 95.62 92 ILE A C 1
ATOM 773 O O . ILE A 1 92 ? -7.910 -3.045 -3.413 1.00 95.62 92 ILE A O 1
ATOM 777 N N . LEU A 1 93 ? -9.387 -3.707 -1.839 1.00 96.12 93 LEU A N 1
ATOM 778 C CA . LEU A 1 93 ? -10.578 -3.026 -2.349 1.00 96.12 93 LEU A CA 1
ATOM 779 C C . LEU A 1 93 ? -10.617 -1.573 -1.851 1.00 96.12 93 LEU A C 1
ATOM 781 O O . LEU A 1 93 ? -11.144 -1.272 -0.771 1.00 96.12 93 LEU A O 1
ATOM 785 N N . ILE A 1 94 ? -9.982 -0.684 -2.608 1.00 94.56 94 ILE A N 1
ATOM 786 C CA . ILE A 1 94 ? -9.760 0.719 -2.253 1.00 94.56 94 ILE A CA 1
ATOM 787 C C . ILE A 1 94 ? -9.373 1.514 -3.507 1.00 94.56 94 ILE A C 1
ATOM 789 O O . ILE A 1 94 ? -8.721 0.980 -4.404 1.00 94.56 94 ILE A O 1
ATOM 793 N N . ASP A 1 95 ? -9.742 2.791 -3.574 1.00 92.62 95 ASP A N 1
ATOM 794 C CA . ASP A 1 95 ? -9.248 3.679 -4.623 1.00 92.62 95 ASP A CA 1
ATOM 795 C C . ASP A 1 95 ? -7.811 4.150 -4.343 1.00 92.62 95 ASP A C 1
ATOM 797 O O . ASP A 1 95 ? -7.288 4.081 -3.225 1.00 92.62 95 ASP A O 1
ATOM 801 N N . ILE A 1 96 ? -7.155 4.647 -5.391 1.00 91.00 96 ILE A N 1
ATOM 802 C CA . ILE A 1 96 ? -5.735 4.999 -5.338 1.00 91.00 96 ILE A CA 1
ATOM 803 C C . ILE A 1 96 ? -5.449 6.177 -4.408 1.00 91.00 96 ILE A C 1
ATOM 805 O O . ILE A 1 96 ? -4.412 6.197 -3.748 1.00 91.00 96 ILE A O 1
ATOM 809 N N . LYS A 1 97 ? -6.366 7.146 -4.316 1.00 91.94 97 LYS A N 1
ATOM 810 C CA . LYS A 1 97 ? -6.171 8.341 -3.494 1.00 91.94 97 LYS A CA 1
ATOM 811 C C . LYS A 1 97 ? -6.206 7.958 -2.020 1.00 91.94 97 LYS A C 1
ATOM 813 O O . LYS A 1 97 ? -5.268 8.266 -1.291 1.00 91.94 97 LYS A O 1
ATOM 818 N N . THR A 1 98 ? -7.228 7.218 -1.607 1.00 93.31 98 THR A N 1
ATOM 819 C CA . THR A 1 98 ? -7.349 6.757 -0.224 1.00 93.31 98 THR A CA 1
ATOM 820 C C . THR A 1 98 ? -6.210 5.810 0.155 1.00 93.31 98 THR A C 1
ATOM 822 O O . THR A 1 98 ? -5.679 5.912 1.260 1.00 93.31 98 THR A O 1
ATOM 825 N N . LEU A 1 99 ? -5.756 4.933 -0.749 1.00 94.12 99 LEU A N 1
ATOM 826 C CA . LEU A 1 99 ? -4.583 4.098 -0.473 1.00 94.12 99 LEU A CA 1
ATOM 827 C C . LEU A 1 99 ? -3.311 4.932 -0.267 1.00 94.12 99 LEU A C 1
ATOM 829 O O . LEU A 1 99 ? -2.563 4.651 0.670 1.00 94.12 99 LEU A O 1
ATOM 833 N N . ARG A 1 100 ? -3.072 5.964 -1.087 1.00 93.44 100 ARG A N 1
ATOM 834 C CA . ARG A 1 100 ? -1.938 6.887 -0.901 1.00 93.44 100 ARG A CA 1
ATOM 835 C C . ARG A 1 100 ? -1.984 7.566 0.466 1.00 93.44 100 ARG A C 1
ATOM 837 O O . ARG A 1 100 ? -0.969 7.565 1.154 1.00 93.44 100 ARG A O 1
ATOM 844 N N . ASP A 1 101 ? -3.148 8.051 0.897 1.00 93.94 101 ASP A N 1
ATOM 845 C CA . ASP A 1 101 ? -3.302 8.686 2.214 1.00 93.94 101 ASP A CA 1
ATOM 846 C C . ASP A 1 101 ? -2.939 7.720 3.358 1.00 93.94 101 ASP A C 1
ATOM 848 O O . ASP A 1 101 ? -2.252 8.094 4.317 1.00 93.94 101 ASP A O 1
ATOM 852 N N . VAL A 1 102 ? -3.341 6.448 3.243 1.00 94.44 102 VAL A N 1
ATOM 853 C CA . VAL A 1 102 ? -2.974 5.396 4.206 1.00 94.44 102 VAL A CA 1
ATOM 854 C C . VAL A 1 102 ? -1.470 5.121 4.188 1.00 94.44 102 VAL A C 1
ATOM 856 O O . VAL A 1 102 ? -0.855 5.026 5.252 1.00 94.44 102 VAL A O 1
ATOM 859 N N . VAL A 1 103 ? -0.862 5.012 3.004 1.00 94.75 103 VAL A N 1
ATOM 860 C CA . VAL A 1 103 ? 0.584 4.788 2.848 1.00 94.75 103 VAL A CA 1
ATOM 861 C C . VAL A 1 103 ? 1.374 5.950 3.449 1.00 94.75 103 VAL A C 1
ATOM 863 O O . VAL A 1 103 ? 2.279 5.718 4.251 1.00 94.75 103 VAL A O 1
ATOM 866 N N . ASP A 1 104 ? 0.998 7.192 3.152 1.00 93.94 104 ASP A N 1
ATOM 867 C CA . ASP A 1 104 ? 1.638 8.391 3.694 1.00 93.94 104 ASP A CA 1
ATOM 868 C C . ASP A 1 104 ? 1.525 8.453 5.218 1.00 93.94 104 ASP A C 1
ATOM 870 O O . ASP A 1 104 ? 2.484 8.808 5.917 1.00 93.94 104 ASP A O 1
ATOM 874 N N . LYS A 1 105 ? 0.368 8.071 5.769 1.00 93.56 105 LYS A N 1
ATOM 875 C CA . LYS A 1 105 ? 0.193 7.992 7.218 1.00 93.56 105 LYS A CA 1
ATOM 876 C C . LYS A 1 105 ? 1.071 6.903 7.832 1.00 93.56 105 LYS A C 1
ATOM 878 O O . LYS A 1 105 ? 1.726 7.166 8.844 1.00 93.56 105 LYS A O 1
ATOM 883 N N . ALA A 1 106 ? 1.133 5.722 7.220 1.00 93.56 106 ALA A N 1
ATOM 884 C CA . ALA A 1 106 ? 1.991 4.630 7.668 1.00 93.56 106 ALA A CA 1
ATOM 885 C C . ALA A 1 106 ? 3.474 5.033 7.637 1.00 93.56 106 ALA A C 1
ATOM 887 O O . ALA A 1 106 ? 4.178 4.835 8.625 1.00 93.56 106 ALA A O 1
ATOM 888 N N . VAL A 1 107 ? 3.939 5.675 6.560 1.00 93.75 107 VAL A N 1
ATOM 889 C CA . VAL A 1 107 ? 5.305 6.214 6.433 1.00 93.75 107 VAL A CA 1
ATOM 890 C C . VAL A 1 107 ? 5.628 7.182 7.572 1.00 93.75 107 VAL A C 1
ATOM 892 O O . VAL A 1 107 ? 6.681 7.050 8.203 1.00 93.75 107 VAL A O 1
ATOM 895 N N . LYS A 1 108 ? 4.719 8.121 7.874 1.00 93.00 108 LYS A N 1
ATOM 896 C CA . LYS A 1 108 ? 4.887 9.100 8.962 1.00 93.00 108 LYS A CA 1
ATOM 897 C C . LYS A 1 108 ? 4.965 8.427 10.334 1.00 93.00 108 LYS A C 1
ATOM 899 O O . LYS A 1 108 ? 5.890 8.716 11.090 1.00 93.00 108 LYS A O 1
ATOM 904 N N . LEU A 1 109 ? 4.043 7.512 10.645 1.00 91.69 109 LEU A N 1
ATOM 905 C CA . LEU A 1 109 ? 4.013 6.797 11.931 1.00 91.69 109 LEU A CA 1
ATOM 906 C C . LEU A 1 109 ? 5.248 5.906 12.124 1.00 91.69 109 LEU A C 1
ATOM 908 O O . LEU A 1 109 ? 5.850 5.887 13.196 1.00 91.69 109 LEU A O 1
ATOM 912 N N . LEU A 1 110 ? 5.680 5.225 11.063 1.00 90.06 110 LEU A N 1
ATOM 913 C CA . LEU A 1 110 ? 6.882 4.390 11.063 1.00 90.06 110 LEU A CA 1
ATOM 914 C C . LEU A 1 110 ? 8.190 5.196 11.011 1.00 90.06 110 LEU A C 1
ATOM 916 O O . LEU A 1 110 ? 9.268 4.608 11.146 1.00 90.06 110 LEU A O 1
ATOM 920 N N . LYS A 1 111 ? 8.109 6.520 10.813 1.00 92.25 111 LYS A N 1
ATOM 921 C CA . LYS A 1 111 ? 9.249 7.434 10.642 1.00 92.25 111 LYS A CA 1
ATOM 922 C C . LYS A 1 111 ? 10.193 6.977 9.522 1.00 92.25 111 LYS A C 1
ATOM 924 O O . LYS A 1 111 ? 11.417 7.038 9.664 1.00 92.25 111 LYS A O 1
ATOM 929 N N . LEU A 1 112 ? 9.629 6.480 8.419 1.00 89.69 112 LEU A N 1
ATOM 930 C CA . LEU A 1 112 ? 10.406 6.031 7.264 1.00 89.69 112 LEU A CA 1
ATOM 931 C C . LEU A 1 112 ? 10.831 7.222 6.408 1.00 89.69 112 LEU A C 1
ATOM 933 O O . LEU A 1 112 ? 10.081 8.177 6.220 1.00 89.69 112 LEU A O 1
ATOM 937 N N . LYS A 1 113 ? 12.037 7.140 5.842 1.00 87.50 113 LYS A N 1
ATOM 938 C CA . LYS A 1 113 ? 12.478 8.055 4.789 1.00 87.50 113 LYS A CA 1
ATOM 939 C C . LYS A 1 113 ? 12.117 7.438 3.448 1.00 87.50 113 LYS A C 1
ATOM 941 O O . LYS A 1 113 ? 12.776 6.489 3.020 1.00 87.50 113 LYS A O 1
ATOM 946 N N . THR A 1 114 ? 11.074 7.964 2.813 1.00 86.19 114 THR A N 1
ATOM 947 C CA . THR A 1 114 ? 10.634 7.502 1.497 1.00 86.19 114 THR A CA 1
ATOM 948 C C . THR A 1 114 ? 10.660 8.604 0.453 1.00 86.19 114 THR A C 1
ATOM 950 O O . THR A 1 114 ? 10.417 9.769 0.759 1.00 86.19 114 THR A O 1
ATOM 953 N N . THR A 1 115 ? 10.927 8.228 -0.795 1.00 85.88 115 THR A N 1
ATOM 954 C CA . THR A 1 115 ? 10.789 9.116 -1.956 1.00 85.88 115 THR A CA 1
ATOM 955 C C . THR A 1 115 ? 9.756 8.523 -2.896 1.00 85.88 115 THR A C 1
ATOM 957 O O . THR A 1 115 ? 9.886 7.368 -3.301 1.00 85.88 115 THR A O 1
ATOM 960 N N . PHE A 1 116 ? 8.728 9.303 -3.218 1.00 85.38 116 PHE A N 1
ATOM 961 C CA . PHE A 1 116 ? 7.694 8.900 -4.160 1.00 85.38 116 PHE A CA 1
ATOM 962 C C . PHE A 1 116 ? 8.176 9.097 -5.600 1.00 85.38 116 PHE A C 1
ATOM 964 O O . PHE A 1 116 ? 8.738 10.141 -5.940 1.00 85.38 116 PHE A O 1
ATOM 971 N N . CYS A 1 117 ? 7.954 8.098 -6.446 1.00 78.06 117 CYS A N 1
ATOM 972 C CA . CYS A 1 117 ? 8.237 8.147 -7.871 1.00 78.06 117 CYS A CA 1
ATOM 973 C C . CYS A 1 117 ? 7.087 7.493 -8.641 1.00 78.06 117 CYS A C 1
ATOM 975 O O . CYS A 1 117 ? 6.768 6.326 -8.414 1.00 78.06 117 C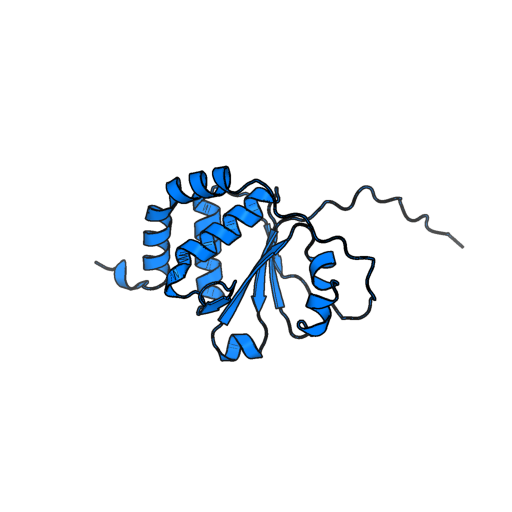YS A O 1
ATOM 977 N N . ASN A 1 118 ? 6.525 8.216 -9.608 1.00 73.31 118 ASN A N 1
ATOM 978 C CA . ASN A 1 118 ? 5.725 7.589 -10.655 1.00 73.31 118 ASN A CA 1
ATOM 979 C C . ASN A 1 118 ? 6.691 6.913 -11.622 1.00 73.31 118 ASN A C 1
ATOM 981 O O . ASN A 1 118 ? 7.556 7.581 -12.195 1.00 73.31 118 ASN A O 1
ATOM 985 N N . LEU A 1 119 ? 6.591 5.594 -11.767 1.00 67.62 119 LEU A N 1
ATOM 986 C CA . LEU A 1 119 ? 7.441 4.887 -12.713 1.00 67.62 119 LEU A CA 1
ATOM 987 C C . LEU A 1 119 ? 6.798 4.913 -14.100 1.00 67.62 119 LEU A C 1
ATOM 989 O O . LEU A 1 119 ? 5.599 4.655 -14.213 1.00 67.62 119 LEU A O 1
ATOM 993 N N . PRO A 1 120 ? 7.573 5.223 -15.155 1.00 52.16 120 PRO A N 1
ATOM 994 C CA . PRO A 1 120 ? 7.072 5.118 -16.516 1.00 52.16 120 PRO A CA 1
ATOM 995 C C . PRO A 1 120 ? 6.728 3.657 -16.833 1.00 52.16 120 PRO A C 1
ATOM 997 O O . PRO A 1 120 ? 7.353 2.737 -16.296 1.00 52.16 120 PRO A O 1
ATOM 1000 N N . GLN A 1 121 ? 5.746 3.458 -17.715 1.00 56.94 121 GLN A N 1
ATOM 1001 C CA . GLN A 1 121 ? 5.375 2.138 -18.223 1.00 56.94 121 GLN A CA 1
ATOM 1002 C C . GLN A 1 121 ? 6.619 1.438 -18.780 1.00 56.94 121 GLN A C 1
ATOM 1004 O O . GLN A 1 121 ? 7.373 2.012 -19.570 1.00 56.94 121 GLN A O 1
ATOM 1009 N N . VAL A 1 122 ? 6.869 0.210 -18.327 1.00 52.06 122 VAL A N 1
ATOM 1010 C CA . VAL A 1 122 ? 7.975 -0.593 -18.846 1.00 52.06 122 VAL A CA 1
ATOM 1011 C C . VAL A 1 122 ? 7.502 -1.185 -20.163 1.00 52.06 122 VAL A C 1
ATOM 1013 O O . VAL A 1 122 ? 6.709 -2.116 -20.156 1.00 52.06 122 VAL A O 1
ATOM 1016 N N . SER A 1 123 ? 7.973 -0.638 -21.283 1.00 45.03 123 SER A N 1
ATOM 1017 C CA . SER A 1 123 ? 7.744 -1.249 -22.588 1.00 45.03 123 SER A CA 1
ATOM 1018 C C . SER A 1 123 ? 8.439 -2.611 -22.643 1.00 45.03 123 SER A C 1
ATOM 1020 O O . SER A 1 123 ? 9.607 -2.764 -22.277 1.00 45.03 123 SER A O 1
ATOM 1022 N N . SER A 1 124 ? 7.698 -3.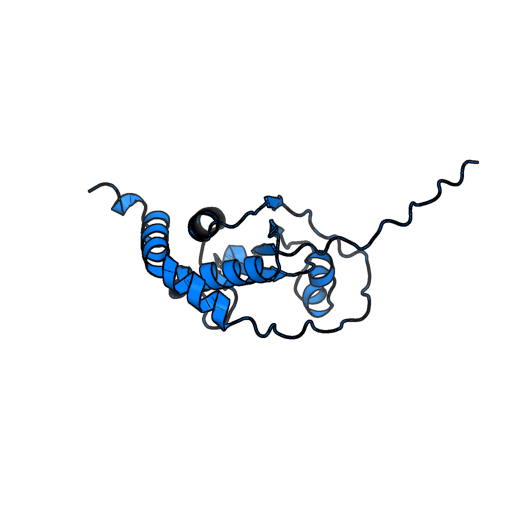614 -23.097 1.00 47.94 124 SER A N 1
ATOM 1023 C CA . SER A 1 124 ? 8.032 -5.045 -23.134 1.00 47.94 124 SER A CA 1
ATOM 1024 C C . SER A 1 124 ? 9.263 -5.453 -23.978 1.00 47.94 124 SER A C 1
ATOM 1026 O O . SER A 1 124 ? 9.516 -6.639 -24.184 1.00 47.94 124 SER A O 1
ATOM 1028 N N . SER A 1 125 ? 10.100 -4.522 -24.444 1.00 39.66 125 SER A N 1
ATOM 1029 C CA . SER A 1 125 ? 11.107 -4.765 -25.490 1.00 39.66 125 SER A CA 1
ATOM 1030 C C . SER A 1 125 ? 12.468 -5.329 -25.037 1.00 39.66 125 SER A C 1
ATOM 1032 O O . SER A 1 125 ? 13.454 -5.193 -25.759 1.00 39.66 125 SER A O 1
ATOM 1034 N N . SER A 1 126 ? 12.583 -6.010 -23.888 1.00 42.16 126 SER A N 1
ATOM 1035 C CA . SER A 1 126 ? 13.844 -6.704 -23.547 1.00 42.16 126 SER A CA 1
ATOM 1036 C C . SER A 1 126 ? 13.661 -8.027 -22.789 1.00 42.16 126 SER A C 1
ATOM 1038 O O . SER A 1 126 ? 13.156 -8.064 -21.669 1.00 42.16 126 SER A O 1
ATOM 1040 N N . GLN A 1 127 ? 14.104 -9.115 -23.435 1.00 41.94 127 GLN A N 1
ATOM 1041 C CA . GLN A 1 127 ? 14.112 -10.507 -22.957 1.00 41.94 127 GLN A CA 1
ATOM 1042 C C . GLN A 1 127 ? 14.957 -10.722 -21.677 1.00 41.94 127 GLN A C 1
ATOM 1044 O O . GLN A 1 127 ? 15.848 -9.921 -21.380 1.00 41.94 127 GLN A O 1
ATOM 1049 N N . PRO A 1 128 ? 14.692 -11.796 -20.902 1.00 44.69 128 PRO A N 1
ATOM 1050 C CA . PRO A 1 128 ? 15.100 -11.890 -19.504 1.00 44.69 128 PRO A CA 1
ATOM 1051 C C . PRO A 1 128 ? 16.514 -12.454 -19.312 1.00 44.69 128 PRO A C 1
ATOM 1053 O O . PRO A 1 128 ? 16.970 -13.321 -20.053 1.00 44.69 128 PRO A O 1
ATOM 1056 N N . ALA A 1 129 ? 17.168 -12.001 -18.240 1.00 40.31 129 ALA A N 1
ATOM 1057 C CA . ALA A 1 129 ? 18.318 -12.669 -17.642 1.00 40.31 129 ALA A CA 1
ATOM 1058 C C . ALA A 1 129 ? 17.855 -13.576 -16.489 1.00 40.31 129 ALA A C 1
ATOM 1060 O O . ALA A 1 129 ? 16.932 -13.232 -15.747 1.00 40.31 129 ALA A O 1
ATOM 1061 N N . ASP A 1 130 ? 18.540 -14.709 -16.382 1.00 38.94 130 ASP A N 1
ATOM 1062 C CA . ASP A 1 130 ? 18.359 -15.852 -15.487 1.00 38.94 130 ASP A CA 1
ATOM 1063 C C . ASP A 1 130 ? 17.878 -15.518 -14.052 1.00 38.94 130 ASP A C 1
ATOM 1065 O O . ASP A 1 130 ? 18.357 -14.590 -13.385 1.00 38.94 130 ASP A O 1
ATOM 1069 N N . ALA A 1 131 ? 16.878 -16.266 -13.579 1.00 42.59 131 ALA A N 1
ATOM 1070 C CA . ALA A 1 131 ? 16.053 -15.926 -12.422 1.00 42.59 131 ALA A CA 1
ATOM 1071 C C . ALA A 1 131 ? 16.388 -16.784 -11.193 1.00 42.59 131 ALA A C 1
ATOM 1073 O O . ALA A 1 131 ? 15.804 -17.839 -10.966 1.00 42.59 131 ALA A O 1
ATOM 1074 N N . THR A 1 132 ? 17.261 -16.279 -10.323 1.00 37.97 132 THR A N 1
ATOM 1075 C CA . THR A 1 132 ? 17.311 -16.721 -8.924 1.00 37.97 132 THR A CA 1
ATOM 1076 C C . THR A 1 132 ? 16.197 -16.047 -8.122 1.00 37.97 132 THR A C 1
ATOM 1078 O O . THR A 1 132 ? 16.102 -14.819 -8.074 1.00 37.97 132 THR A O 1
ATOM 1081 N N . VAL A 1 133 ? 15.334 -16.868 -7.518 1.00 45.62 133 VAL A N 1
ATOM 1082 C CA . VAL A 1 133 ? 14.279 -16.462 -6.581 1.00 45.62 133 VAL A CA 1
ATOM 1083 C C . VAL A 1 133 ? 14.944 -15.906 -5.322 1.00 45.62 133 VAL A C 1
ATOM 1085 O O . VAL A 1 133 ? 15.700 -16.622 -4.665 1.00 45.62 133 VAL A O 1
ATOM 1088 N N . ASP A 1 134 ? 14.684 -14.640 -4.985 1.00 42.62 134 ASP A N 1
ATOM 1089 C CA . ASP A 1 134 ? 15.191 -14.060 -3.739 1.00 42.62 134 ASP A CA 1
ATOM 1090 C C . ASP A 1 134 ? 14.648 -14.877 -2.548 1.00 42.62 134 ASP A C 1
ATOM 1092 O O . ASP A 1 134 ? 13.429 -15.046 -2.421 1.00 42.62 134 ASP A O 1
ATOM 1096 N N . PRO A 1 135 ? 15.516 -15.406 -1.665 1.00 39.88 135 PRO A N 1
ATOM 1097 C CA . PRO A 1 135 ? 15.066 -16.189 -0.526 1.00 39.88 135 PRO A CA 1
ATOM 1098 C C . PRO A 1 135 ? 14.240 -15.315 0.432 1.00 39.88 135 PRO A C 1
ATOM 1100 O O . PRO A 1 135 ? 14.576 -14.145 0.654 1.00 39.88 135 PRO A O 1
ATOM 1103 N N . PRO A 1 136 ? 13.179 -15.862 1.056 1.00 45.25 136 PRO A N 1
ATOM 1104 C CA . PRO A 1 136 ? 12.372 -15.119 2.012 1.00 45.25 136 PRO A CA 1
ATOM 1105 C C . PRO A 1 136 ? 13.260 -14.653 3.182 1.00 45.25 136 PRO A C 1
ATOM 1107 O O . PRO A 1 136 ? 13.902 -15.478 3.839 1.00 45.25 136 PRO A O 1
ATOM 1110 N N . PRO A 1 137 ? 13.321 -13.344 3.499 1.00 50.06 137 PRO A N 1
ATOM 1111 C CA . PRO A 1 137 ? 14.215 -12.872 4.547 1.00 50.06 137 PRO A CA 1
ATOM 1112 C C . PRO A 1 137 ? 13.733 -13.347 5.925 1.00 50.06 137 PRO A C 1
ATOM 1114 O O . PRO A 1 137 ? 12.547 -13.198 6.247 1.00 50.06 137 PRO A O 1
ATOM 1117 N N . LYS A 1 138 ? 14.663 -13.795 6.780 1.00 47.47 138 LYS A N 1
ATOM 1118 C CA . LYS A 1 138 ? 14.487 -14.156 8.210 1.00 47.47 138 LYS A CA 1
ATOM 1119 C C . LYS A 1 138 ? 14.150 -12.951 9.128 1.00 47.47 138 LYS A C 1
ATOM 1121 O O . LYS A 1 138 ? 14.639 -12.853 10.244 1.00 47.47 138 LYS A O 1
ATOM 1126 N N . VAL A 1 139 ? 13.342 -11.996 8.658 1.00 56.28 139 VAL A N 1
ATOM 1127 C CA . VAL A 1 139 ? 13.181 -10.639 9.239 1.00 56.28 139 VAL A CA 1
ATOM 1128 C C . VAL A 1 139 ? 11.800 -10.420 9.893 1.00 56.28 139 VAL A C 1
ATOM 1130 O O . VAL A 1 139 ? 11.442 -9.314 10.287 1.00 56.28 139 VAL A O 1
ATOM 1133 N N . ALA A 1 140 ? 10.999 -11.478 10.047 1.00 62.50 140 ALA A N 1
ATOM 1134 C CA . ALA A 1 140 ? 9.608 -11.366 10.497 1.00 62.50 140 ALA A CA 1
ATOM 1135 C C . ALA A 1 140 ? 9.442 -10.788 11.922 1.00 62.50 140 ALA A C 1
ATOM 1137 O O . ALA A 1 140 ? 8.465 -10.090 12.179 1.00 62.50 140 ALA A O 1
ATOM 1138 N N . SER A 1 141 ? 10.382 -11.035 12.842 1.00 65.69 141 SER A N 1
ATOM 1139 C CA . SER A 1 141 ? 10.248 -10.637 14.255 1.00 65.69 141 SER A CA 1
ATOM 1140 C C . SER A 1 141 ? 10.371 -9.124 14.481 1.00 65.69 141 SER A C 1
ATOM 1142 O O . SER A 1 141 ? 9.566 -8.541 15.206 1.00 65.69 141 SER A O 1
ATOM 1144 N N . VAL A 1 142 ? 11.331 -8.465 13.824 1.00 71.81 142 VAL A N 1
ATOM 1145 C CA . VAL A 1 142 ? 11.548 -7.009 13.949 1.00 71.81 142 VAL A CA 1
ATOM 1146 C C . VAL A 1 142 ? 10.414 -6.221 13.293 1.00 71.81 142 VAL A C 1
ATOM 1148 O O . VAL A 1 142 ? 9.971 -5.210 13.837 1.00 71.81 142 VAL A O 1
ATOM 1151 N N . VAL A 1 143 ? 9.925 -6.702 12.145 1.00 76.62 143 VAL A N 1
ATOM 1152 C CA . VAL A 1 143 ? 8.798 -6.098 11.419 1.00 76.62 143 VAL A CA 1
ATOM 1153 C C . VAL A 1 143 ? 7.538 -6.118 12.279 1.00 76.62 143 VAL A C 1
ATOM 1155 O O . VAL A 1 143 ? 6.926 -5.072 12.486 1.00 76.62 143 VAL A O 1
ATOM 1158 N N . LYS A 1 144 ? 7.210 -7.280 12.861 1.00 76.75 144 LYS A N 1
ATOM 1159 C CA . LYS A 1 144 ? 6.059 -7.425 13.758 1.00 76.75 144 LYS A CA 1
ATOM 1160 C C . LYS A 1 144 ? 6.151 -6.479 14.952 1.00 76.75 144 LYS A C 1
ATOM 1162 O O . LYS A 1 144 ? 5.222 -5.719 15.178 1.00 76.75 144 LYS A O 1
ATOM 1167 N N . LYS A 1 145 ? 7.288 -6.437 15.658 1.00 82.56 145 LYS A N 1
ATOM 1168 C CA . LYS A 1 145 ? 7.440 -5.576 16.845 1.00 82.56 145 LYS A CA 1
ATOM 1169 C C . LYS A 1 145 ? 7.222 -4.091 16.535 1.00 82.56 145 LYS A C 1
ATOM 1171 O O . LYS A 1 145 ? 6.597 -3.398 17.325 1.00 82.56 145 LYS A O 1
ATOM 1176 N N . LYS A 1 146 ? 7.727 -3.595 15.399 1.00 82.31 146 LYS A N 1
ATOM 1177 C CA . LYS A 1 146 ? 7.513 -2.196 14.994 1.00 82.31 146 LYS A CA 1
ATOM 1178 C C . LYS A 1 146 ? 6.061 -1.905 14.629 1.00 82.31 146 LYS A C 1
ATOM 1180 O O . LYS A 1 146 ? 5.573 -0.839 14.978 1.00 82.31 146 LYS A O 1
ATOM 1185 N N . PHE A 1 147 ? 5.396 -2.830 13.943 1.00 85.06 147 PHE A N 1
ATOM 1186 C CA . PHE A 1 147 ? 3.979 -2.688 13.627 1.00 85.06 147 PHE A CA 1
ATOM 1187 C C . PHE A 1 147 ? 3.114 -2.655 14.891 1.00 85.06 147 PHE A C 1
ATOM 1189 O O . PHE A 1 147 ? 2.271 -1.775 15.016 1.00 85.06 147 PHE A O 1
ATOM 1196 N N . GLU A 1 148 ? 3.371 -3.544 15.856 1.00 87.44 148 GLU A N 1
ATOM 1197 C CA . GLU A 1 148 ? 2.610 -3.591 17.113 1.00 87.44 148 GLU A CA 1
ATOM 1198 C C . GLU A 1 148 ? 2.630 -2.260 17.878 1.00 87.44 148 GLU A C 1
ATOM 1200 O O . GLU A 1 148 ? 1.639 -1.914 18.509 1.00 87.44 148 GLU A O 1
ATOM 1205 N N . LEU A 1 149 ? 3.722 -1.492 17.783 1.00 88.12 149 LEU A N 1
ATOM 1206 C CA . LEU A 1 149 ? 3.849 -0.185 18.437 1.00 88.12 149 LEU A CA 1
ATOM 1207 C C . LEU A 1 149 ? 2.982 0.913 17.812 1.00 88.12 149 LEU A C 1
ATOM 1209 O O . LEU A 1 149 ? 2.739 1.915 18.470 1.00 88.12 149 LEU A O 1
ATOM 1213 N N . ILE A 1 150 ? 2.568 0.761 16.552 1.00 88.50 150 ILE A N 1
ATOM 1214 C CA . ILE A 1 150 ? 1.820 1.796 15.820 1.00 88.50 150 ILE A CA 1
ATOM 1215 C C . ILE A 1 150 ? 0.419 1.346 15.405 1.00 88.50 150 ILE A C 1
ATOM 1217 O O . ILE A 1 150 ? -0.296 2.109 14.760 1.00 88.50 150 ILE A O 1
ATOM 1221 N N . LYS A 1 151 ? 0.033 0.097 15.699 1.00 89.50 151 LYS A N 1
ATOM 1222 C CA . LYS A 1 151 ? -1.182 -0.518 15.147 1.00 89.50 151 LYS A CA 1
ATOM 1223 C C . LYS A 1 151 ? -2.456 0.237 15.531 1.00 89.50 151 LYS A C 1
ATOM 1225 O O . LYS A 1 151 ? -3.350 0.353 14.702 1.00 89.50 151 LYS A O 1
ATOM 1230 N N . GLU A 1 152 ? -2.525 0.763 16.753 1.00 88.12 152 GLU A N 1
ATOM 1231 C CA . GLU A 1 152 ? -3.699 1.476 17.272 1.00 88.12 152 GLU A CA 1
ATOM 1232 C C . GLU A 1 152 ? -3.820 2.857 16.626 1.00 88.12 152 GLU A C 1
ATOM 1234 O O . GLU A 1 152 ? -4.840 3.156 16.005 1.00 88.12 152 GLU A O 1
ATOM 1239 N N . ASP A 1 153 ? -2.739 3.643 16.647 1.00 89.12 153 ASP A N 1
ATOM 1240 C CA . ASP A 1 153 ? -2.665 4.942 15.966 1.00 89.12 153 ASP A CA 1
ATOM 1241 C C . ASP A 1 153 ? -2.979 4.823 14.471 1.00 89.12 153 ASP A C 1
ATOM 1243 O O . ASP A 1 153 ? -3.654 5.674 13.885 1.00 89.12 153 ASP A O 1
ATOM 1247 N N . LEU A 1 154 ? -2.486 3.756 13.836 1.00 89.25 154 LEU A N 1
ATOM 1248 C CA . LEU A 1 154 ? -2.734 3.492 12.430 1.00 89.25 154 LEU A CA 1
ATOM 1249 C C . LEU A 1 154 ? -4.184 3.075 12.182 1.00 89.25 154 LEU A C 1
ATOM 1251 O O . LEU A 1 154 ? -4.776 3.559 11.223 1.00 89.25 154 LEU A O 1
ATOM 1255 N N . ALA A 1 155 ? -4.774 2.234 13.032 1.00 87.75 155 ALA A N 1
ATOM 1256 C CA . ALA A 1 155 ? -6.179 1.853 12.921 1.00 87.75 155 ALA A CA 1
ATOM 1257 C C . ALA A 1 155 ? -7.104 3.072 13.058 1.00 87.75 155 ALA A C 1
ATOM 1259 O O . ALA A 1 155 ? -8.009 3.241 12.241 1.00 87.75 155 ALA A O 1
ATOM 1260 N N . ILE A 1 156 ? -6.836 3.959 14.023 1.00 87.38 156 ILE A N 1
ATOM 1261 C CA . ILE A 1 156 ? -7.569 5.222 14.198 1.00 87.38 156 ILE A CA 1
ATOM 1262 C C . ILE A 1 156 ? -7.425 6.089 12.948 1.00 87.38 156 ILE A C 1
ATOM 1264 O O . ILE A 1 156 ? -8.413 6.570 12.395 1.00 87.38 156 ILE A O 1
ATOM 1268 N N . ALA A 1 157 ? -6.198 6.266 12.459 1.00 86.56 157 ALA A N 1
ATOM 1269 C CA . ALA A 1 157 ? -5.963 7.103 11.296 1.00 86.56 157 ALA A CA 1
ATOM 1270 C C . ALA A 1 157 ? -6.607 6.541 10.022 1.00 86.56 157 ALA A C 1
ATOM 1272 O O . ALA A 1 157 ? -7.178 7.301 9.247 1.00 86.56 157 ALA A O 1
ATOM 1273 N N . VAL A 1 158 ? -6.565 5.223 9.819 1.00 87.12 158 VAL A N 1
ATOM 1274 C CA . VAL A 1 158 ? -7.267 4.558 8.715 1.00 87.12 158 VAL A CA 1
ATOM 1275 C C . VAL A 1 158 ? -8.772 4.734 8.856 1.00 87.12 158 VAL A C 1
ATOM 1277 O O . VAL A 1 158 ? -9.433 5.036 7.869 1.00 87.12 158 VAL A O 1
ATOM 1280 N N . GLN A 1 159 ? -9.325 4.618 10.063 1.00 87.94 159 GLN A N 1
ATOM 1281 C CA . GLN A 1 159 ? -10.750 4.838 10.292 1.00 87.94 159 GLN A CA 1
ATOM 1282 C C . GLN A 1 159 ? -11.173 6.265 9.911 1.00 87.94 159 GLN A C 1
ATOM 1284 O O . GLN A 1 159 ? -12.203 6.424 9.257 1.00 87.94 159 GLN A O 1
ATOM 1289 N N . ILE A 1 160 ? -10.356 7.269 10.249 1.00 87.12 160 ILE A N 1
ATOM 1290 C CA . ILE A 1 160 ? -10.552 8.675 9.861 1.00 87.12 160 ILE A CA 1
ATOM 1291 C C . ILE A 1 160 ? -10.454 8.850 8.341 1.00 87.12 160 ILE A C 1
ATOM 1293 O O . ILE A 1 160 ? -11.319 9.479 7.740 1.00 87.12 160 ILE A O 1
ATOM 1297 N N . ILE A 1 161 ? -9.429 8.274 7.705 1.00 88.00 161 ILE A N 1
ATOM 1298 C CA . ILE A 1 161 ? -9.225 8.361 6.250 1.00 88.00 161 ILE A CA 1
ATOM 1299 C C . ILE A 1 161 ? -10.398 7.721 5.495 1.00 88.00 161 ILE A C 1
ATOM 1301 O O . ILE A 1 161 ? -10.870 8.263 4.500 1.00 88.00 161 ILE A O 1
ATOM 1305 N N . LEU A 1 162 ? -10.887 6.575 5.976 1.00 87.38 162 LEU A N 1
ATOM 1306 C CA . LEU A 1 162 ? -11.995 5.851 5.358 1.00 87.38 162 LEU A CA 1
ATOM 1307 C C . LEU A 1 162 ? -13.366 6.476 5.651 1.00 87.38 162 LEU A C 1
ATOM 1309 O O . LEU A 1 162 ? -14.304 6.220 4.903 1.00 87.38 162 LEU A O 1
ATOM 1313 N N . ASN A 1 163 ? -13.497 7.249 6.733 1.00 85.62 163 ASN A N 1
ATOM 1314 C CA . ASN A 1 163 ? -14.753 7.851 7.180 1.00 85.62 163 ASN A CA 1
ATOM 1315 C C . ASN A 1 163 ? -14.495 9.279 7.696 1.00 85.62 163 ASN A C 1
ATOM 1317 O O . ASN A 1 163 ? -14.521 9.518 8.907 1.00 85.62 163 ASN A O 1
ATOM 1321 N N . PRO A 1 164 ? -14.252 10.245 6.794 1.00 71.62 164 PRO A N 1
ATOM 1322 C CA . PRO A 1 164 ? -13.850 11.601 7.174 1.00 71.62 164 PRO A CA 1
ATOM 1323 C C . PRO A 1 164 ? -14.912 12.359 7.989 1.00 71.62 164 PRO A C 1
ATOM 1325 O O . PRO A 1 164 ? -14.582 13.312 8.690 1.00 71.62 164 PRO A O 1
ATOM 1328 N N . THR A 1 165 ? -16.174 11.926 7.953 1.00 72.19 165 THR A N 1
ATOM 1329 C CA . THR A 1 165 ? -17.274 12.503 8.742 1.00 72.19 165 THR A CA 1
ATOM 1330 C C . THR A 1 165 ? -17.180 12.207 10.243 1.00 72.19 165 THR A C 1
ATOM 1332 O O . THR A 1 165 ? -17.799 12.915 11.030 1.00 72.19 165 THR A O 1
ATOM 1335 N N . LEU A 1 166 ? -16.376 11.225 10.674 1.00 58.69 166 LEU A N 1
ATOM 1336 C CA . LEU A 1 166 ? -16.196 10.888 12.097 1.00 58.69 166 LEU A CA 1
ATOM 1337 C C . LEU A 1 166 ? -15.391 11.931 12.897 1.00 58.69 166 LEU A C 1
ATOM 1339 O O . LEU A 1 166 ? -15.295 11.805 14.112 1.00 58.69 166 LEU A O 1
ATOM 1343 N N . VAL A 1 167 ? -14.811 12.944 12.245 1.00 55.31 167 VAL A N 1
ATOM 1344 C CA . VAL A 1 167 ? -13.987 13.991 12.887 1.00 55.31 167 VAL A CA 1
ATOM 1345 C C . VAL A 1 167 ? -14.797 15.262 13.209 1.00 55.31 167 VAL A C 1
ATOM 1347 O O . VAL A 1 167 ? -14.261 16.203 13.781 1.00 55.31 167 VAL A O 1
ATOM 1350 N N . GLN A 1 168 ? -16.087 15.316 12.854 1.00 48.03 168 GLN A N 1
ATOM 1351 C CA . GLN A 1 168 ? -16.943 16.501 13.042 1.00 48.03 168 GLN A CA 1
ATOM 1352 C C . GLN A 1 168 ? -17.811 16.481 14.319 1.00 48.03 168 GLN A C 1
ATOM 1354 O O . GLN A 1 168 ? -18.802 17.208 14.377 1.00 48.03 168 GLN A O 1
ATOM 1359 N N . LEU A 1 169 ? -17.456 15.683 15.332 1.00 41.56 169 LEU A N 1
ATOM 1360 C CA . LEU A 1 169 ? -18.118 15.673 16.646 1.00 41.56 169 LEU A CA 1
ATOM 1361 C C . LEU A 1 169 ? -17.197 16.212 17.740 1.00 41.56 169 LEU A C 1
ATOM 1363 O O . LEU A 1 169 ? -16.027 15.771 17.781 1.00 41.56 169 LEU A O 1
#

InterPro domains:
  IPR018306 Bacteriophage T5, Orf172 DNA-binding [PF10544] (18-105)
  IPR018306 Bacteriophage T5, Orf172 DNA-binding [SM00974] (26-106)

Radius of gyration: 18.05 Å; chains: 1; bounding box: 54×33×53 Å

Foldseek 3Di:
DDPPDDPPDPDDQQFKWKKKKDAPVQVVVLKIAIDIDSHVVQVCQDPVNVVVPDLRMWMKTWTFPDNLVRHLLLVLLCLLQVVQDDPPGRMGNHDPVLSVQLSVVSCVLLVTDIDIDGDHRDDNPDHHDDDDDDDDDPNVPVSVVSSVVCVVVSNVSSVCSVPVVVVVD

Secondary structure (DSSP, 8-state):
----PPP---S-----EEEEEE-HHHHTTTEEEEEEES-HHHHHTSHHHHTT--TT-EEEEEEESSHHHHHHHHHHHHHHTGGGBPTTSSEEES-HHHHHHHHHHHHHHTT--EEEEEEPP--S--PPP--PPPPPPS-HHHHHHHHHTTHHHHHHHHHHHH-GGGG--

pLDDT: mean 75.88, std 19.74, range [31.47, 96.12]